Protein AF-A0A6M0ASV3-F1 (afdb_monomer)

pLDDT: mean 77.86, std 16.55, range [38.0, 98.0]

Structure (mmCIF, N/CA/C/O backbone):
data_AF-A0A6M0ASV3-F1
#
_entry.id   AF-A0A6M0ASV3-F1
#
loop_
_atom_site.group_PDB
_atom_site.id
_atom_site.type_symbol
_atom_site.label_atom_id
_atom_site.label_alt_id
_atom_site.label_comp_id
_atom_site.label_asym_id
_atom_site.label_entity_id
_atom_site.label_seq_id
_atom_site.pdbx_PDB_ins_code
_atom_site.Cartn_x
_atom_site.Cartn_y
_atom_site.Cartn_z
_atom_site.occupancy
_atom_site.B_iso_or_equiv
_atom_site.auth_seq_id
_atom_site.auth_comp_id
_atom_site.auth_asym_id
_atom_site.auth_atom_id
_atom_site.pdbx_PDB_model_num
ATOM 1 N N . MET A 1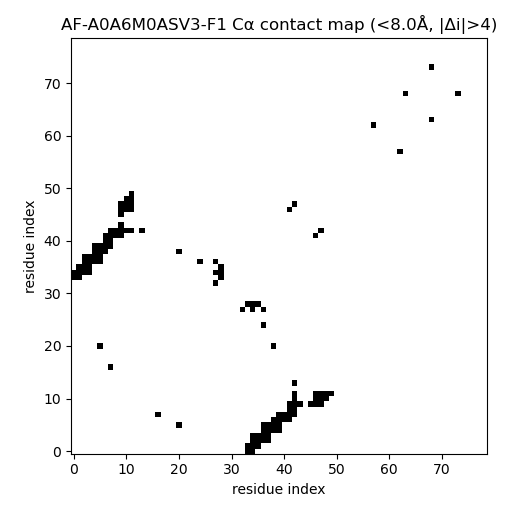 1 ? -19.228 -2.858 15.479 1.00 83.62 1 MET A N 1
ATOM 2 C CA . MET A 1 1 ? -17.778 -2.914 15.210 1.00 83.62 1 MET A CA 1
ATOM 3 C C . MET A 1 1 ? -17.572 -2.321 13.833 1.00 83.62 1 MET A C 1
ATOM 5 O O . MET A 1 1 ? -18.220 -2.789 12.905 1.00 83.62 1 MET A O 1
ATOM 9 N N . THR A 1 2 ? -16.785 -1.254 13.727 1.00 96.19 2 THR A N 1
ATOM 10 C CA . THR A 1 2 ? -16.595 -0.521 12.470 1.00 96.19 2 THR A CA 1
ATOM 11 C C . THR A 1 2 ? -15.182 -0.766 11.971 1.00 96.19 2 THR A C 1
ATOM 13 O O . THR A 1 2 ? -14.225 -0.640 12.733 1.00 96.19 2 THR A O 1
ATOM 16 N N . THR A 1 3 ? -15.054 -1.115 10.696 1.00 97.50 3 THR A N 1
ATOM 17 C CA . THR A 1 3 ? -13.765 -1.411 10.073 1.00 97.50 3 THR A CA 1
ATOM 18 C C . THR A 1 3 ? -13.521 -0.442 8.931 1.00 97.50 3 THR A C 1
ATOM 20 O O . THR A 1 3 ? -14.369 -0.287 8.054 1.00 97.50 3 THR A O 1
ATOM 23 N N . LEU A 1 4 ? -12.356 0.198 8.940 1.00 96.19 4 LEU A N 1
ATOM 24 C CA . LEU A 1 4 ? -11.870 1.016 7.840 1.00 96.19 4 LEU A CA 1
ATOM 25 C C . LEU A 1 4 ? -10.900 0.174 7.021 1.00 96.19 4 LEU A C 1
ATOM 27 O O . LEU A 1 4 ? -9.851 -0.237 7.511 1.00 96.19 4 LEU A O 1
ATOM 31 N N . VAL A 1 5 ? -11.252 -0.081 5.766 1.00 95.31 5 VAL A N 1
ATOM 32 C CA . VAL A 1 5 ? -10.380 -0.793 4.833 1.00 95.31 5 VAL A CA 1
ATOM 33 C C . VAL A 1 5 ? -9.538 0.234 4.087 1.00 95.31 5 VAL A C 1
ATOM 35 O O . VAL A 1 5 ? -10.072 1.064 3.353 1.00 95.31 5 VAL A O 1
ATOM 38 N N . PHE A 1 6 ? -8.223 0.192 4.278 1.00 93.88 6 PHE A N 1
ATOM 39 C CA . PHE A 1 6 ? -7.296 1.051 3.553 1.00 93.88 6 PHE A CA 1
ATOM 40 C C . PHE A 1 6 ? -6.912 0.390 2.228 1.00 93.88 6 PHE A C 1
ATOM 42 O O . PHE A 1 6 ? -6.155 -0.582 2.204 1.00 93.88 6 PHE A O 1
ATOM 49 N N . VAL A 1 7 ? -7.452 0.918 1.130 1.00 88.38 7 VAL A N 1
ATOM 50 C CA . VAL A 1 7 ? -7.171 0.458 -0.233 1.00 88.38 7 VAL A CA 1
ATOM 51 C C . VAL A 1 7 ? -6.222 1.449 -0.896 1.00 88.38 7 VAL A C 1
ATOM 53 O O . VAL A 1 7 ? -6.519 2.641 -0.964 1.00 88.38 7 VAL A O 1
ATOM 56 N N . HIS A 1 8 ? -5.099 0.961 -1.421 1.00 80.38 8 HIS A N 1
ATOM 57 C CA . HIS A 1 8 ? -4.272 1.728 -2.352 1.00 80.38 8 HIS A CA 1
ATOM 58 C C . HIS A 1 8 ? -4.369 1.125 -3.749 1.00 80.38 8 HIS A C 1
ATOM 60 O O . HIS A 1 8 ? -4.668 -0.059 -3.900 1.00 80.38 8 HIS A O 1
ATOM 66 N N . GLY A 1 9 ? -4.152 1.953 -4.773 1.00 72.69 9 GLY A N 1
ATOM 67 C CA . GLY A 1 9 ? -4.238 1.515 -6.166 1.00 72.69 9 GLY A CA 1
ATOM 68 C C . GLY A 1 9 ? -3.301 0.347 -6.500 1.00 72.69 9 GLY A C 1
ATOM 69 O O . GLY A 1 9 ? -2.404 -0.004 -5.746 1.00 72.69 9 GLY A O 1
ATOM 70 N N . THR A 1 10 ? -3.446 -0.223 -7.689 1.00 65.94 10 THR A N 1
ATOM 71 C CA . THR A 1 10 ? -2.727 -1.423 -8.172 1.00 65.94 10 THR A CA 1
ATOM 72 C C . THR A 1 10 ? -1.234 -1.213 -8.490 1.00 65.94 10 THR A C 1
ATOM 74 O O . THR A 1 10 ? -0.614 -2.009 -9.200 1.00 65.94 10 THR A O 1
ATOM 77 N N . GLY A 1 11 ? -0.647 -0.120 -8.001 1.00 69.38 11 GLY A N 1
ATOM 78 C CA . GLY A 1 11 ? 0.720 0.287 -8.297 1.00 69.38 11 GLY A CA 1
ATOM 79 C C . GLY A 1 11 ? 1.782 -0.521 -7.548 1.00 69.38 11 GLY A C 1
ATOM 80 O O . GLY A 1 11 ? 1.551 -1.107 -6.499 1.00 69.38 11 GLY A O 1
ATOM 81 N N . VAL A 1 12 ? 3.004 -0.463 -8.065 1.00 63.19 12 VAL A N 1
ATOM 82 C CA . VAL A 1 12 ? 4.183 -1.248 -7.641 1.00 63.19 12 VAL A CA 1
ATOM 83 C C . VAL A 1 12 ? 4.920 -0.714 -6.405 1.00 63.19 12 VAL A C 1
ATOM 85 O O . VAL A 1 12 ? 5.993 -1.201 -6.054 1.00 63.19 12 VAL A O 1
ATOM 88 N N . ARG A 1 13 ? 4.415 0.341 -5.761 1.00 75.75 13 ARG A N 1
ATOM 89 C CA . ARG A 1 13 ? 5.152 1.093 -4.728 1.00 75.75 13 ARG A CA 1
ATOM 90 C C . ARG A 1 13 ? 4.811 0.611 -3.314 1.00 75.75 13 ARG A C 1
ATOM 92 O O . ARG A 1 13 ? 4.280 1.378 -2.516 1.00 75.75 13 ARG A O 1
ATOM 99 N N . GLN A 1 14 ? 5.165 -0.638 -3.002 1.00 82.81 14 GLN A N 1
ATOM 100 C CA . GLN A 1 14 ? 4.926 -1.281 -1.697 1.00 82.81 14 GLN A CA 1
ATOM 101 C C . GLN A 1 14 ? 5.377 -0.412 -0.505 1.00 82.81 14 GLN A C 1
ATOM 103 O O . GLN A 1 14 ? 4.629 -0.225 0.447 1.00 82.81 14 GLN A O 1
ATOM 108 N N . ALA A 1 15 ? 6.569 0.187 -0.577 1.00 85.81 15 ALA A N 1
ATOM 109 C CA . ALA A 1 15 ? 7.092 1.011 0.517 1.00 85.81 15 ALA A CA 1
ATOM 110 C C . ALA A 1 15 ? 6.225 2.254 0.794 1.00 85.81 15 ALA A C 1
ATOM 112 O O . ALA A 1 15 ? 5.956 2.586 1.946 1.00 85.81 15 ALA A O 1
ATOM 113 N N . ALA A 1 16 ? 5.748 2.927 -0.259 1.00 86.31 16 ALA A N 1
ATOM 114 C CA . ALA A 1 16 ? 4.873 4.087 -0.111 1.00 86.31 16 ALA A CA 1
ATOM 115 C C . ALA A 1 16 ? 3.495 3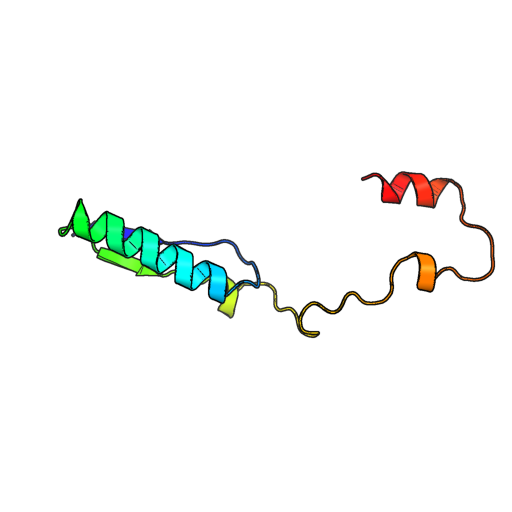.680 0.435 1.00 86.31 16 ALA A C 1
ATOM 117 O O . ALA A 1 16 ? 2.899 4.414 1.226 1.00 86.31 16 ALA A O 1
ATOM 118 N N . TYR A 1 17 ? 3.007 2.496 0.051 1.00 89.00 17 TYR A N 1
ATOM 119 C CA . TYR A 1 17 ? 1.786 1.927 0.608 1.00 89.00 17 TYR A CA 1
ATOM 120 C C . TYR A 1 17 ? 1.897 1.718 2.122 1.00 89.00 17 TYR A C 1
ATOM 122 O O . TYR A 1 17 ? 1.065 2.229 2.868 1.00 89.00 17 TYR A O 1
ATOM 130 N N . GLU A 1 18 ? 2.943 1.025 2.576 1.00 90.88 18 GLU A N 1
ATOM 131 C CA . GLU A 1 18 ? 3.161 0.715 3.994 1.00 90.88 18 GLU A CA 1
ATOM 132 C C . GLU A 1 18 ? 3.312 1.981 4.847 1.00 90.88 18 GLU A C 1
ATOM 134 O O . GLU A 1 18 ? 2.701 2.087 5.912 1.00 90.88 18 GLU A O 1
ATOM 139 N N . GLN A 1 19 ? 4.068 2.970 4.356 1.00 93.12 19 GLN A N 1
ATOM 140 C CA . GLN A 1 19 ? 4.212 4.269 5.018 1.00 93.12 19 GLN A CA 1
ATOM 141 C C . GLN A 1 19 ? 2.865 4.983 5.163 1.00 93.12 19 GLN A C 1
ATOM 143 O O . GLN A 1 19 ? 2.514 5.430 6.255 1.00 93.12 19 GLN A O 1
ATOM 148 N N . THR A 1 20 ? 2.084 5.054 4.083 1.00 92.44 20 THR A N 1
ATOM 149 C CA . THR A 1 20 ? 0.776 5.726 4.104 1.00 92.44 20 THR A CA 1
ATOM 150 C C . THR A 1 20 ? -0.201 5.005 5.028 1.00 92.44 20 THR A C 1
ATOM 152 O O . THR A 1 20 ? -0.890 5.652 5.815 1.00 92.44 20 THR A O 1
ATOM 155 N N . PHE A 1 21 ? -0.222 3.670 4.986 1.00 94.81 21 PHE A N 1
ATOM 156 C CA . PHE A 1 21 ? -1.057 2.858 5.866 1.00 94.81 21 PHE A CA 1
ATOM 157 C C . PHE A 1 21 ? -0.775 3.161 7.340 1.00 94.81 21 PHE A C 1
ATOM 159 O O . PHE A 1 21 ? -1.709 3.403 8.098 1.00 94.81 21 PHE A O 1
ATOM 166 N N . LYS A 1 22 ? 0.503 3.221 7.740 1.00 96.44 22 LYS A N 1
ATOM 167 C CA . LYS A 1 22 ? 0.892 3.506 9.130 1.00 96.44 22 LYS A CA 1
ATOM 168 C C . LYS A 1 22 ? 0.473 4.895 9.597 1.00 96.44 22 LYS A C 1
ATOM 170 O O . LYS A 1 22 ? 0.035 5.045 10.734 1.00 96.44 22 LYS A O 1
ATOM 175 N N . ILE A 1 23 ? 0.570 5.893 8.720 1.00 96.69 23 ILE A N 1
ATOM 176 C CA . ILE A 1 23 ? 0.110 7.255 9.015 1.00 96.69 23 ILE A CA 1
ATOM 177 C C . ILE A 1 23 ? -1.404 7.255 9.267 1.00 96.69 23 ILE A C 1
ATOM 179 O O . ILE A 1 23 ? -1.860 7.774 10.284 1.00 96.69 23 ILE A O 1
ATOM 183 N N . VAL A 1 24 ? -2.180 6.640 8.371 1.00 95.81 24 VAL A N 1
ATOM 184 C CA . VAL A 1 24 ? -3.644 6.577 8.489 1.00 95.81 24 VAL A CA 1
ATOM 185 C C . VAL A 1 24 ? -4.069 5.782 9.725 1.00 95.81 24 VAL A C 1
ATOM 187 O O . VAL A 1 24 ? -4.919 6.244 10.480 1.00 95.81 24 VAL A O 1
ATOM 190 N N . GLU A 1 25 ? -3.459 4.620 9.963 1.00 97.50 25 GLU A N 1
ATOM 191 C CA . GLU A 1 25 ? -3.704 3.789 11.147 1.00 97.50 25 GLU A CA 1
ATOM 192 C C . GLU A 1 25 ? -3.464 4.575 12.442 1.00 97.50 25 GLU A C 1
ATOM 194 O O . GLU A 1 25 ? -4.315 4.551 13.332 1.00 97.50 25 GLU A O 1
ATOM 199 N N . GLY A 1 26 ? -2.355 5.317 12.528 1.00 97.88 26 GLY A N 1
ATOM 200 C CA . GLY A 1 26 ? -2.026 6.143 13.688 1.00 97.88 26 GLY A CA 1
ATOM 201 C C . GLY A 1 26 ? -3.087 7.206 13.972 1.00 97.88 26 GLY A C 1
ATOM 202 O O . GLY A 1 26 ? -3.644 7.237 15.068 1.00 97.88 26 GLY A O 1
ATOM 203 N N . PHE A 1 27 ? -3.429 8.023 12.970 1.00 98.00 27 PHE A N 1
ATOM 204 C CA . PHE A 1 27 ? -4.429 9.084 13.131 1.00 98.00 27 PHE A CA 1
ATOM 205 C C . PHE A 1 27 ? -5.821 8.547 13.469 1.00 98.00 27 PHE A C 1
ATOM 207 O O . PHE A 1 27 ? -6.518 9.115 14.309 1.00 98.00 27 PHE A O 1
ATOM 214 N N . VAL A 1 28 ? -6.246 7.454 12.828 1.00 97.62 28 VAL A N 1
ATOM 215 C CA . VAL A 1 28 ? -7.557 6.856 13.114 1.00 97.62 28 VAL A CA 1
ATOM 216 C C . VAL A 1 28 ? -7.579 6.273 14.520 1.00 97.62 28 VAL A C 1
ATOM 218 O O . VAL A 1 28 ? -8.549 6.495 15.232 1.00 97.62 28 VAL A O 1
ATOM 221 N N . THR A 1 29 ? -6.517 5.593 14.952 1.00 96.50 29 THR A N 1
ATOM 222 C CA . THR A 1 29 ? -6.442 5.029 16.308 1.00 96.50 29 THR A CA 1
ATOM 223 C C . THR A 1 29 ? -6.465 6.125 17.375 1.00 96.50 29 THR A C 1
ATOM 225 O O . THR A 1 29 ? -7.133 5.967 18.394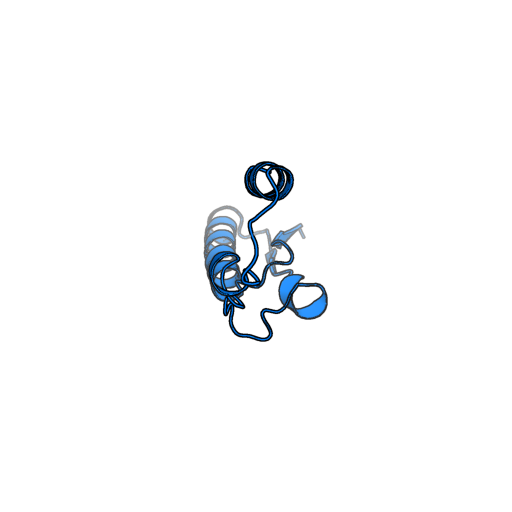 1.00 96.50 29 THR A O 1
ATOM 228 N N . GLU A 1 30 ? -5.785 7.250 17.131 1.00 97.62 30 GLU A N 1
ATOM 229 C CA . GLU A 1 30 ? -5.770 8.405 18.036 1.00 97.62 30 GLU A CA 1
ATOM 230 C C . GLU A 1 30 ? -7.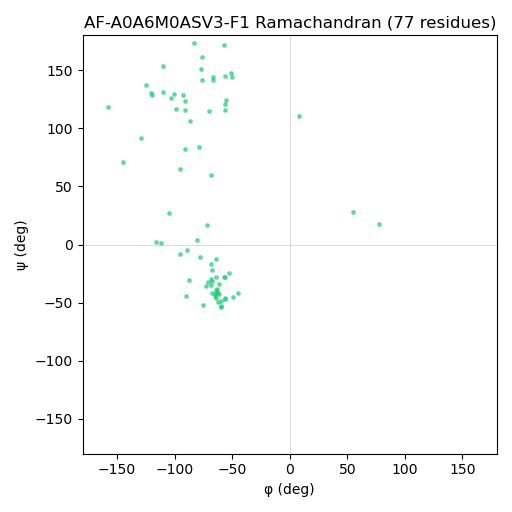155 9.062 18.163 1.00 97.62 30 GLU A C 1
ATOM 232 O O . GLU A 1 30 ? -7.600 9.363 19.268 1.00 97.62 30 GLU A O 1
ATOM 237 N N . GLN A 1 31 ? -7.860 9.259 17.045 1.00 97.44 31 GLN A N 1
ATOM 238 C CA . GLN A 1 31 ? -9.140 9.982 17.019 1.00 97.44 31 GLN A CA 1
ATOM 239 C C . GLN A 1 31 ? -10.360 9.088 17.283 1.00 97.44 31 GLN A C 1
ATOM 241 O O . GLN A 1 31 ? -11.395 9.552 17.762 1.00 97.44 31 GLN A O 1
ATOM 246 N N . ARG A 1 32 ? -10.277 7.814 16.897 1.00 96.75 32 ARG A N 1
ATOM 247 C CA . ARG A 1 32 ? -11.376 6.840 16.848 1.00 96.75 32 ARG A CA 1
ATOM 248 C C . ARG A 1 32 ? -10.868 5.439 17.210 1.00 96.75 32 ARG A C 1
ATOM 250 O O . ARG A 1 32 ? -10.832 4.554 16.353 1.00 96.75 32 ARG A O 1
ATOM 257 N N . PRO A 1 33 ? -10.530 5.197 18.490 1.00 95.44 33 PRO A N 1
ATOM 258 C CA . PRO A 1 33 ? -10.033 3.897 18.951 1.00 95.44 33 PRO A CA 1
ATOM 259 C C . PRO A 1 33 ? -11.065 2.763 18.817 1.00 95.44 33 PRO A C 1
ATOM 261 O O . PRO A 1 33 ? -10.723 1.591 18.939 1.00 95.44 33 PRO A O 1
ATOM 264 N N . ASP A 1 34 ? -12.335 3.093 18.565 1.00 97.12 34 ASP A N 1
ATOM 265 C CA . ASP A 1 34 ? -13.412 2.142 18.289 1.00 97.12 34 ASP A CA 1
ATOM 266 C C . ASP A 1 34 ? -13.403 1.589 16.849 1.00 97.12 34 ASP A C 1
ATOM 268 O O . ASP A 1 34 ? -14.133 0.637 16.551 1.00 97.12 34 ASP A O 1
ATOM 272 N N . ILE A 1 35 ? -12.596 2.173 15.953 1.00 97.62 35 ILE A N 1
ATOM 273 C CA . ILE A 1 35 ? -12.459 1.756 14.556 1.00 97.62 35 ILE A CA 1
ATOM 274 C C . ILE A 1 35 ? -11.198 0.910 14.385 1.00 97.62 35 ILE A C 1
ATOM 276 O O . ILE A 1 35 ? -10.095 1.321 14.731 1.00 97.62 35 ILE A O 1
ATOM 280 N N . THR A 1 36 ? -11.346 -0.258 13.762 1.00 97.31 36 THR A N 1
ATOM 281 C CA . THR A 1 36 ? -10.203 -1.074 13.333 1.00 97.31 36 THR A CA 1
ATOM 282 C C . THR A 1 36 ? -9.818 -0.711 11.905 1.00 97.31 36 THR A C 1
ATOM 284 O O . THR A 1 36 ? -10.648 -0.811 11.000 1.00 97.31 36 THR A O 1
ATOM 287 N N . VAL A 1 37 ? -8.565 -0.322 11.683 1.00 96.94 37 VAL A N 1
ATOM 288 C CA . VAL A 1 37 ? -8.025 -0.083 10.340 1.00 96.94 37 VAL A CA 1
ATOM 289 C C . VAL A 1 37 ? -7.365 -1.360 9.832 1.00 96.94 37 VAL A C 1
ATOM 291 O O . VAL A 1 37 ? -6.551 -1.954 10.533 1.00 96.94 37 VAL A O 1
ATOM 294 N N . VAL A 1 38 ? -7.715 -1.801 8.623 1.00 96.31 38 VAL A N 1
ATOM 295 C CA . VAL A 1 38 ? -7.145 -3.009 8.011 1.00 96.31 38 VAL A CA 1
ATOM 296 C C . VAL A 1 38 ? -6.535 -2.700 6.643 1.00 96.31 38 VAL A C 1
ATOM 298 O O . VAL A 1 38 ? -7.135 -1.959 5.858 1.00 96.31 38 VAL A O 1
ATOM 301 N N . PRO A 1 39 ? -5.345 -3.245 6.334 1.00 92.62 39 PRO A N 1
ATOM 302 C CA . PRO A 1 39 ? -4.707 -3.044 5.042 1.00 92.62 39 PRO A CA 1
ATOM 303 C C . PRO A 1 39 ? -5.377 -3.907 3.965 1.00 92.62 39 PRO A C 1
ATOM 305 O O . PRO A 1 39 ? -5.687 -5.074 4.195 1.00 92.62 39 PRO A O 1
ATOM 308 N N . CYS A 1 40 ? -5.530 -3.362 2.760 1.00 89.56 40 CYS A N 1
ATOM 309 C CA . CYS A 1 40 ? -5.952 -4.096 1.572 1.00 89.56 40 CYS A CA 1
ATOM 310 C C . CYS A 1 40 ? -4.978 -3.821 0.414 1.00 89.56 40 CYS A C 1
ATOM 312 O O . CYS A 1 40 ? -5.119 -2.854 -0.337 1.00 89.56 40 CYS A O 1
ATOM 314 N N . CYS A 1 41 ? -3.954 -4.673 0.288 1.00 83.69 41 CYS A N 1
ATOM 315 C CA . CYS A 1 41 ? -2.912 -4.529 -0.729 1.00 83.69 41 CYS A CA 1
ATOM 316 C C . CYS A 1 41 ? -3.284 -5.282 -2.014 1.00 83.69 41 CYS A C 1
ATOM 318 O O . CYS A 1 41 ? -2.829 -6.400 -2.252 1.00 83.69 41 CYS A O 1
ATOM 320 N N . TRP A 1 42 ? -4.100 -4.660 -2.869 1.00 82.88 42 TRP A N 1
ATOM 321 C CA . TRP A 1 42 ? -4.394 -5.212 -4.199 1.00 82.88 42 TRP A CA 1
ATOM 322 C C . TRP A 1 42 ? -3.156 -5.279 -5.096 1.00 82.88 42 TRP A C 1
ATOM 324 O O . TRP A 1 42 ? -3.071 -6.165 -5.942 1.00 82.88 42 TRP A O 1
ATOM 334 N N . GLY A 1 43 ? -2.180 -4.388 -4.883 1.00 78.31 43 GLY A N 1
ATOM 335 C CA . GLY A 1 43 ? -0.944 -4.310 -5.664 1.00 78.31 43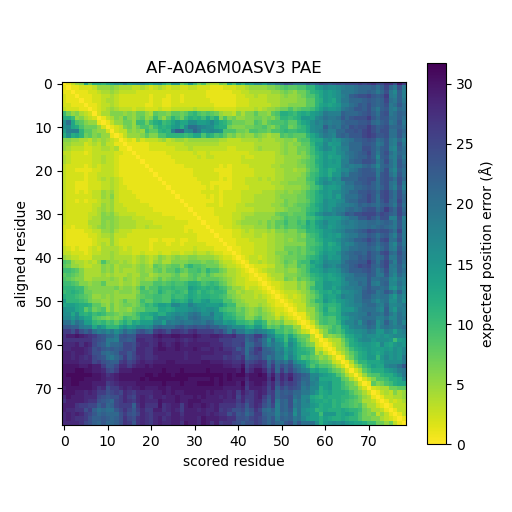 GLY A CA 1
ATOM 336 C C . GLY A 1 43 ? -0.123 -5.609 -5.706 1.00 78.31 43 GLY A C 1
ATOM 337 O O . GLY A 1 43 ? 0.579 -5.860 -6.682 1.00 78.31 43 GLY A O 1
ATOM 338 N N . GLY A 1 44 ? -0.218 -6.460 -4.681 1.00 79.06 44 GLY A N 1
ATOM 339 C CA . GLY A 1 44 ? 0.532 -7.718 -4.626 1.00 79.06 44 GLY A CA 1
ATOM 340 C C . GLY A 1 44 ? -0.024 -8.816 -5.540 1.00 79.06 44 GLY A C 1
ATOM 341 O O . GLY A 1 44 ? 0.725 -9.416 -6.319 1.00 79.06 44 GLY A O 1
ATOM 342 N N . GLU A 1 45 ? -1.326 -9.087 -5.423 1.00 80.88 45 GLU A N 1
ATOM 343 C CA . GLU A 1 45 ? -2.013 -10.186 -6.120 1.00 80.88 45 GLU A CA 1
ATOM 344 C C . GLU A 1 45 ? -2.564 -9.755 -7.484 1.00 80.88 45 GLU A C 1
ATOM 346 O O . GLU A 1 45 ? -2.373 -10.454 -8.475 1.00 80.88 45 GLU A O 1
ATOM 351 N N . PHE A 1 46 ? -3.186 -8.576 -7.542 1.00 81.06 46 PHE A N 1
ATOM 352 C CA . PHE A 1 46 ? -3.881 -8.052 -8.723 1.00 81.06 46 PHE A CA 1
ATOM 353 C C . PHE A 1 46 ? -3.179 -6.838 -9.343 1.00 81.06 46 PHE A C 1
ATOM 355 O O . PHE A 1 46 ? -3.675 -6.243 -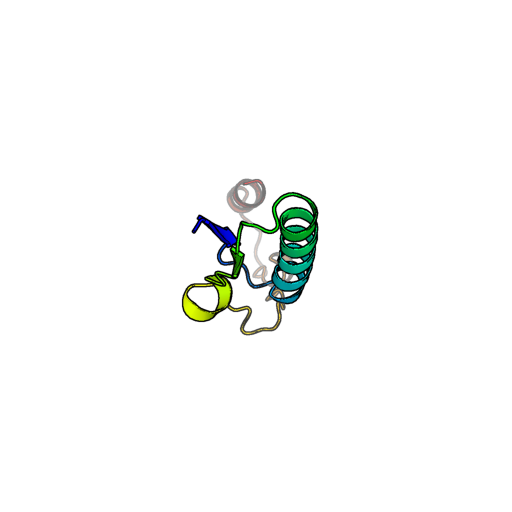10.299 1.00 81.06 46 PHE A O 1
ATOM 362 N N . GLY A 1 47 ? -2.048 -6.422 -8.772 1.00 78.56 47 GLY A N 1
ATOM 363 C CA . GLY A 1 47 ? -1.301 -5.267 -9.237 1.00 78.56 47 GLY A CA 1
ATOM 364 C C . GLY A 1 47 ? -0.361 -5.550 -10.393 1.00 78.56 47 GLY A C 1
ATOM 365 O O . GLY A 1 47 ? -0.119 -6.685 -10.804 1.00 78.56 47 GLY A O 1
ATOM 366 N N . SER A 1 48 ? 0.218 -4.468 -10.903 1.00 74.94 48 SER A N 1
ATOM 367 C CA . SER A 1 48 ? 1.331 -4.563 -11.844 1.00 74.94 48 SER A CA 1
ATOM 368 C C . SER A 1 48 ? 2.620 -4.897 -11.093 1.00 74.94 48 SER A C 1
ATOM 370 O O . SER A 1 48 ? 2.782 -4.516 -9.937 1.00 74.94 48 SER A O 1
ATOM 372 N N . LYS A 1 49 ? 3.562 -5.585 -11.745 1.00 75.88 49 LYS A N 1
ATOM 373 C CA . LYS A 1 49 ? 4.907 -5.846 -11.208 1.00 75.88 49 LYS A CA 1
ATOM 374 C C . LYS A 1 49 ? 5.952 -5.263 -12.149 1.00 75.88 49 LYS A C 1
ATOM 376 O O . LYS A 1 49 ? 5.922 -5.520 -13.350 1.00 75.88 49 LYS A O 1
ATOM 381 N N . LEU A 1 50 ? 6.904 -4.501 -11.607 1.00 76.00 50 LEU A N 1
ATOM 382 C CA . LEU A 1 50 ? 8.078 -4.065 -12.365 1.00 76.00 50 LEU A CA 1
ATOM 383 C C . LEU A 1 50 ? 9.083 -5.216 -12.448 1.00 76.00 50 LEU A C 1
ATOM 385 O O . LEU A 1 50 ? 10.033 -5.278 -11.669 1.00 76.00 50 LEU A O 1
ATOM 389 N N . ASN A 1 51 ? 8.884 -6.115 -13.411 1.00 76.56 51 ASN A N 1
ATOM 390 C CA . ASN A 1 51 ? 9.751 -7.284 -13.607 1.00 76.56 51 ASN A CA 1
ATOM 391 C C . ASN A 1 51 ? 11.230 -6.904 -13.822 1.00 76.56 51 ASN A C 1
ATOM 393 O O . ASN A 1 51 ? 12.120 -7.651 -13.430 1.00 76.56 51 ASN A O 1
ATOM 397 N N . ALA A 1 52 ? 11.493 -5.711 -14.368 1.00 79.69 52 ALA A N 1
ATOM 398 C CA . ALA A 1 52 ? 12.835 -5.173 -14.589 1.00 79.69 52 ALA A CA 1
ATOM 399 C C . ALA A 1 52 ? 13.237 -4.077 -13.580 1.00 79.69 52 ALA A C 1
ATOM 401 O O . ALA A 1 52 ? 14.020 -3.195 -13.911 1.00 79.69 52 ALA A O 1
ATOM 402 N N . LYS A 1 53 ? 12.682 -4.075 -12.357 1.00 75.19 53 LYS A N 1
ATOM 403 C CA . LYS A 1 53 ? 12.974 -3.068 -11.308 1.00 75.19 53 LYS A CA 1
ATOM 404 C C . LYS A 1 53 ? 12.761 -1.607 -11.746 1.00 75.19 53 LYS A C 1
ATOM 406 O O . LYS A 1 53 ? 13.409 -0.704 -11.230 1.00 75.19 53 LYS A O 1
ATOM 411 N N . GLY A 1 54 ? 11.858 -1.371 -12.696 1.00 73.31 54 GLY A N 1
ATOM 412 C CA . GLY A 1 54 ? 11.605 -0.032 -13.233 1.00 73.31 54 GLY A CA 1
ATOM 413 C C . GLY A 1 54 ? 12.654 0.440 -14.228 1.00 73.31 54 GLY A C 1
ATOM 414 O O . GLY A 1 54 ? 12.719 1.636 -14.492 1.00 73.31 54 GLY A O 1
ATOM 415 N N . ALA A 1 55 ? 13.463 -0.472 -14.780 1.00 71.94 55 ALA A N 1
ATOM 416 C CA . ALA A 1 55 ? 14.284 -0.167 -15.937 1.00 71.94 55 ALA A CA 1
ATOM 417 C C . ALA A 1 55 ? 13.383 0.339 -17.067 1.00 71.94 55 ALA A C 1
ATOM 419 O O . ALA A 1 55 ? 12.471 -0.364 -17.511 1.00 71.94 55 ALA A O 1
ATOM 420 N N . SER A 1 56 ? 13.654 1.558 -17.519 1.00 67.56 56 SER A N 1
ATOM 421 C CA . SER A 1 56 ? 13.163 2.020 -18.807 1.00 67.56 56 SER A CA 1
ATOM 422 C C . SER A 1 56 ? 13.935 1.248 -19.874 1.00 67.56 56 SER A C 1
ATOM 424 O O . SER A 1 56 ? 15.157 1.358 -19.962 1.00 67.56 56 SER A O 1
ATOM 426 N N . ILE A 1 57 ? 13.234 0.412 -20.635 1.00 64.75 57 ILE A N 1
ATOM 427 C CA . ILE A 1 57 ? 13.742 -0.174 -21.887 1.00 64.75 57 ILE A CA 1
ATOM 428 C C . ILE A 1 57 ? 13.885 1.011 -22.877 1.00 64.75 57 ILE A C 1
ATOM 430 O O . ILE A 1 57 ? 13.136 1.974 -22.701 1.00 64.75 57 ILE A O 1
ATOM 434 N N . PRO A 1 58 ? 14.899 1.044 -23.773 1.00 61.91 58 PRO A N 1
ATOM 435 C CA . PRO A 1 58 ? 15.536 2.281 -24.234 1.00 61.91 58 PRO A CA 1
ATOM 436 C C . PRO A 1 58 ? 14.563 3.356 -24.711 1.00 61.91 58 PRO A C 1
ATOM 438 O O . PRO A 1 58 ? 13.532 3.054 -25.304 1.00 61.91 58 PRO A O 1
ATOM 441 N N . LEU A 1 59 ? 14.935 4.606 -24.428 1.00 58.50 59 LEU A N 1
ATOM 442 C CA . LEU A 1 59 ? 14.226 5.807 -24.862 1.00 58.50 59 LEU A CA 1
ATOM 443 C C . LEU A 1 59 ? 13.973 5.748 -26.375 1.00 58.50 59 LEU A C 1
ATOM 445 O O . LEU A 1 59 ? 14.781 5.182 -27.109 1.00 58.50 59 LEU A O 1
ATOM 449 N N . PHE A 1 60 ? 12.862 6.327 -26.821 1.00 53.97 60 PHE A N 1
ATOM 450 C CA . PHE A 1 60 ? 12.438 6.385 -28.225 1.00 53.97 60 PHE A CA 1
ATOM 451 C C . PHE A 1 60 ? 13.594 6.756 -29.181 1.00 53.97 60 PHE A C 1
ATOM 453 O O . PHE A 1 60 ? 13.831 6.117 -30.204 1.00 53.97 60 PHE A O 1
ATOM 460 N N . ASP A 1 61 ? 14.406 7.713 -28.750 1.00 55.91 61 ASP A N 1
ATOM 461 C CA . ASP A 1 61 ? 15.603 8.266 -29.380 1.00 55.91 61 ASP A CA 1
ATOM 462 C C . ASP A 1 61 ? 16.805 7.300 -29.466 1.00 55.91 61 ASP A C 1
ATOM 464 O O . ASP A 1 61 ? 17.712 7.511 -30.270 1.00 55.91 61 ASP A O 1
ATOM 468 N N . ALA A 1 62 ? 16.806 6.206 -28.703 1.00 58.62 62 ALA A N 1
ATOM 469 C CA . ALA A 1 62 ? 17.802 5.135 -28.780 1.00 58.62 62 ALA A CA 1
ATOM 470 C C . ALA A 1 62 ? 17.367 3.961 -29.680 1.00 58.62 62 ALA A C 1
ATOM 472 O O . ALA A 1 62 ? 18.178 3.070 -29.943 1.00 58.62 62 ALA A O 1
ATOM 473 N N . THR A 1 63 ? 16.110 3.943 -30.141 1.00 59.00 63 THR A N 1
ATOM 474 C CA . THR A 1 63 ? 15.550 2.889 -31.008 1.00 59.00 63 THR A CA 1
ATOM 475 C C . THR A 1 63 ? 15.129 3.373 -32.388 1.00 59.00 63 THR A C 1
ATOM 477 O O . THR A 1 63 ? 14.624 2.563 -33.164 1.00 59.00 63 THR A O 1
ATOM 480 N N . LEU A 1 64 ? 15.337 4.653 -32.717 1.00 58.00 64 LEU A N 1
ATOM 481 C CA . LEU A 1 64 ? 15.113 5.149 -34.072 1.00 58.00 64 LEU A CA 1
ATOM 482 C C . LEU A 1 64 ? 15.956 4.316 -35.046 1.00 58.00 64 LEU A C 1
ATOM 484 O O . LEU A 1 64 ? 17.190 4.312 -34.990 1.00 58.00 64 LEU A O 1
ATOM 488 N N . ALA A 1 65 ? 15.277 3.587 -35.934 1.00 55.69 65 ALA A N 1
ATOM 489 C CA . ALA A 1 65 ? 15.919 3.082 -37.132 1.00 55.69 65 ALA A CA 1
ATOM 490 C C . ALA A 1 65 ? 16.515 4.288 -37.868 1.00 55.69 65 ALA A C 1
ATOM 492 O O . ALA A 1 65 ? 15.965 5.386 -37.816 1.00 55.69 65 ALA A O 1
ATOM 493 N N . LEU A 1 66 ? 17.665 4.101 -38.512 1.00 55.03 66 LEU A N 1
ATOM 494 C CA . LEU A 1 66 ? 18.329 5.128 -39.313 1.00 55.03 66 LEU A CA 1
ATOM 495 C C . LEU A 1 66 ? 17.508 5.445 -40.579 1.00 55.03 66 LEU A C 1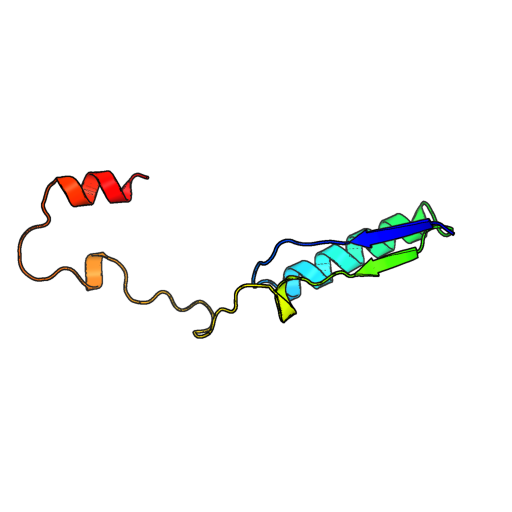
ATOM 497 O O . LEU A 1 66 ? 18.000 5.243 -41.680 1.00 55.03 66 LEU A O 1
ATOM 501 N N . ASP A 1 67 ? 16.262 5.891 -40.443 1.00 56.59 67 ASP A N 1
ATOM 502 C CA . ASP A 1 67 ? 15.564 6.662 -41.458 1.00 56.59 67 ASP A CA 1
ATOM 503 C C . ASP A 1 67 ? 14.417 7.465 -40.826 1.00 56.59 67 ASP A C 1
ATOM 505 O O . ASP A 1 67 ? 13.528 6.926 -40.177 1.00 56.59 67 ASP A O 1
ATOM 509 N N . GLN A 1 68 ? 14.570 8.778 -40.964 1.00 55.44 68 GLN A N 1
ATOM 510 C CA . GLN A 1 68 ? 13.658 9.908 -40.777 1.00 55.44 68 GLN A CA 1
ATOM 511 C C . GLN A 1 68 ? 12.281 9.606 -40.158 1.00 55.44 68 GLN A C 1
ATOM 513 O O . GLN A 1 68 ? 11.402 9.058 -40.813 1.00 55.44 68 GLN A O 1
ATOM 518 N N . GLY A 1 69 ? 12.084 10.074 -38.919 1.00 55.62 69 GLY A N 1
ATOM 519 C CA . GLY A 1 69 ? 10.778 10.093 -38.264 1.00 55.62 69 GLY A CA 1
ATOM 520 C C . GLY A 1 69 ? 9.745 10.833 -39.112 1.00 55.62 69 GLY A C 1
ATOM 521 O O . GLY A 1 69 ? 9.953 11.990 -39.492 1.00 55.62 69 GLY A O 1
ATOM 522 N N . GLU A 1 70 ? 8.646 10.150 -39.413 1.00 56.56 70 GLU A N 1
ATOM 523 C CA . GLU A 1 70 ? 7.479 10.750 -40.046 1.00 56.56 70 GLU A CA 1
ATOM 524 C C . GLU A 1 70 ? 6.842 11.746 -39.061 1.00 56.56 70 GLU A C 1
ATOM 526 O O . GLU A 1 70 ? 6.811 11.508 -37.851 1.00 56.56 70 GLU A O 1
ATOM 531 N N . GLU A 1 71 ? 6.357 12.890 -39.557 1.00 56.34 71 GLU A N 1
ATOM 532 C CA . GLU A 1 71 ? 5.770 13.966 -38.734 1.00 56.34 71 GLU A CA 1
ATOM 533 C C . GLU A 1 71 ? 4.650 13.463 -37.794 1.00 56.34 71 GLU A C 1
ATOM 535 O O . GLU A 1 71 ? 4.450 14.033 -36.721 1.00 56.34 71 GLU A O 1
ATOM 540 N N . GLU A 1 72 ? 3.993 12.349 -38.139 1.00 54.91 72 GLU A N 1
ATOM 541 C CA . GLU A 1 72 ? 2.973 11.677 -37.321 1.00 54.91 72 GLU A CA 1
ATOM 542 C C . GLU A 1 72 ? 3.503 11.168 -35.966 1.00 54.91 72 GLU A C 1
ATOM 544 O O . GLU A 1 72 ? 2.788 11.226 -34.964 1.00 54.91 72 GLU A O 1
ATOM 549 N N . GLU A 1 73 ? 4.762 10.723 -35.875 1.00 56.19 73 GLU A N 1
ATOM 550 C CA . GLU A 1 73 ? 5.320 10.218 -34.610 1.00 56.19 73 GLU A CA 1
ATOM 551 C C . GLU A 1 73 ? 5.497 11.335 -33.571 1.00 56.19 73 GLU A C 1
ATOM 553 O O . GLU A 1 73 ? 5.369 11.102 -32.368 1.00 56.19 73 GLU A O 1
ATOM 558 N N . GLN A 1 74 ? 5.737 12.571 -34.020 1.00 57.16 74 GLN A N 1
ATOM 559 C CA . GLN A 1 74 ? 5.906 13.727 -33.136 1.00 57.16 74 GLN A CA 1
ATOM 560 C C . GLN A 1 74 ? 4.584 14.136 -32.478 1.00 57.16 74 GLN A C 1
ATOM 562 O O . GLN A 1 74 ? 4.579 14.591 -31.333 1.00 57.16 74 GLN A O 1
ATOM 567 N N . GLU A 1 75 ? 3.462 13.945 -33.177 1.00 55.81 75 GLU A N 1
ATOM 568 C CA . GLU A 1 75 ? 2.128 14.247 -32.655 1.00 55.81 75 GLU A CA 1
ATOM 569 C C . GLU A 1 75 ? 1.697 13.220 -31.595 1.00 55.81 75 GLU A C 1
ATOM 571 O O . GLU A 1 75 ? 1.104 13.586 -30.580 1.00 55.81 75 GLU A O 1
ATOM 576 N N . ILE A 1 76 ? 2.084 11.950 -31.767 1.00 58.81 76 ILE A N 1
ATOM 577 C CA . ILE A 1 76 ? 1.814 10.862 -30.811 1.00 58.81 76 ILE A CA 1
ATOM 578 C C . ILE A 1 76 ? 2.588 11.049 -29.494 1.00 58.81 76 ILE A C 1
ATOM 580 O O . ILE A 1 76 ? 2.077 10.689 -28.438 1.00 58.81 76 ILE A O 1
ATOM 584 N N . ILE A 1 77 ? 3.786 11.650 -29.518 1.00 54.94 77 ILE A N 1
ATOM 585 C CA . ILE A 1 77 ? 4.601 11.909 -28.310 1.00 54.94 77 ILE A CA 1
ATOM 586 C C . ILE A 1 77 ? 3.961 12.958 -27.376 1.00 54.94 77 ILE A C 1
ATOM 588 O O . ILE A 1 77 ? 4.287 13.012 -26.188 1.00 54.94 77 ILE A O 1
ATOM 592 N N . LEU A 1 78 ? 3.068 13.807 -27.892 1.00 53.12 78 LEU A N 1
ATOM 593 C CA . LEU A 1 78 ? 2.448 14.905 -27.139 1.00 53.12 78 LEU A CA 1
ATOM 594 C C . LEU A 1 78 ? 1.151 14.515 -26.400 1.00 53.12 78 LEU A C 1
ATOM 596 O O . LEU A 1 78 ? 0.620 15.351 -25.664 1.00 53.12 78 LEU A O 1
ATOM 600 N N . TRP A 1 79 ? 0.662 13.283 -26.572 1.00 38.00 79 TRP A N 1
ATOM 601 C CA . TRP A 1 79 ? -0.514 12.722 -25.888 1.00 38.00 79 TRP A CA 1
ATOM 602 C C . TRP A 1 79 ? -0.124 11.731 -24.786 1.00 38.00 79 TRP A C 1
ATOM 604 O O . TRP A 1 79 ? -0.832 11.717 -23.750 1.00 38.00 79 TRP A O 1
#

Nearest PDB structures (foldseek):
  4joq-assembly1_B  TM=5.572E-01  e=9.529E-01  Cereibacter sphaeroides ATCC 17025
  3keg-assembly1_A  TM=5.675E-01  e=4.792E+00  Pseudomonas aeruginosa PAO1

Sequence (79 aa):
MTTLVFVHGTGVRQAAYEQTFKIVEGFVTEQRPDITVVPCCWGGEFGSKLNAKGASIPLFDATLALDQGEEEEQEIILW

Solvent-accessible surface area (backbone atoms only — not comparable to full-atom values): 5063 Å² total; per-residue (Å²): 136,50,73,46,76,48,72,57,71,49,54,72,53,62,69,61,50,55,54,51,50,53,53,52,44,51,54,42,42,75,79,38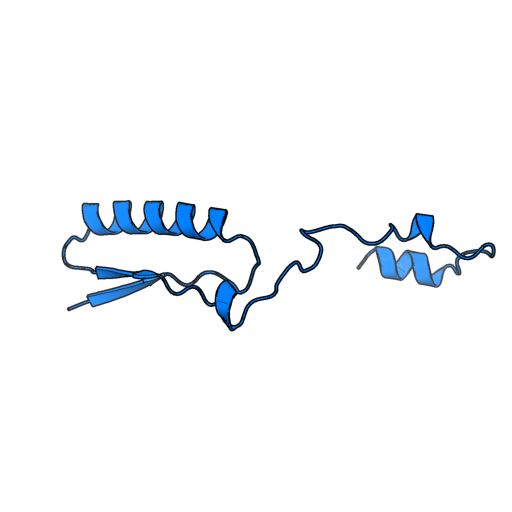,70,75,43,48,70,41,86,42,73,45,22,78,83,76,26,53,76,60,87,64,80,70,62,76,73,74,56,72,86,77,65,64,64,100,65,81,82,57,76,66,61,62,60,61,74,76,111

Mean predicted aligned error: 12.34 Å

Secondary structure (DSSP, 8-state):
-EEEEEE--S-S-HHHHHHHHHHHHHHHHHH-TTEEEEEE-HHHHTS---TTTT--PPPHHHH--SS---HHHHHHTT-

Radius of gyration: 21.17 Å; Cα contacts (8 Å, |Δi|>4): 62; chains: 1; bounding box: 36×25×60 Å

Foldseek 3Di:
DAEAEDDDDLDACVVVLVVVQVVVQVVCCVVPVVYHY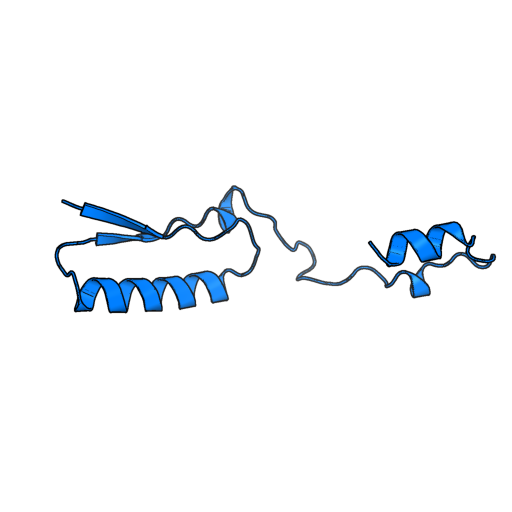DYDHCNPPPHDHPPVVPDDDDDPVVPDDPDDDDPVVVVVVVD